Protein AF-A0AA87LMB9-F1 (afdb_monomer_lite)

Structure (mmCIF, N/CA/C/O backbone):
data_AF-A0AA87LMB9-F1
#
_entry.id   AF-A0AA87LMB9-F1
#
loop_
_atom_site.group_PDB
_atom_site.id
_atom_site.type_symbol
_atom_site.label_atom_id
_atom_site.label_alt_id
_atom_site.label_comp_id
_atom_site.label_asym_id
_atom_site.label_entity_id
_atom_site.label_seq_id
_atom_site.pdbx_PDB_ins_code
_atom_site.Cartn_x
_atom_site.Cartn_y
_atom_site.Cartn_z
_atom_site.occupancy
_atom_site.B_iso_or_equiv
_atom_site.auth_seq_id
_atom_site.auth_comp_id
_atom_site.auth_asym_id
_atom_site.auth_atom_id
_atom_site.pdbx_PDB_model_num
ATOM 1 N N . MET A 1 1 ? -8.164 14.129 20.054 1.00 58.22 1 MET A N 1
ATOM 2 C CA . MET A 1 1 ? -8.844 13.279 19.057 1.00 58.22 1 MET A CA 1
ATOM 3 C C . MET A 1 1 ? -8.148 11.939 19.066 1.00 58.22 1 MET A C 1
ATOM 5 O O . MET A 1 1 ? -6.936 11.912 18.877 1.00 58.22 1 MET A O 1
ATOM 9 N N . GLU A 1 2 ? -8.877 10.874 19.382 1.00 75.31 2 GLU A N 1
ATOM 10 C CA . GLU A 1 2 ? -8.357 9.511 19.287 1.00 75.31 2 GLU A CA 1
ATOM 11 C C . GLU A 1 2 ? -8.125 9.141 17.821 1.00 75.31 2 GLU A C 1
ATOM 13 O O . GLU A 1 2 ? -8.846 9.590 16.926 1.00 75.31 2 GLU A O 1
ATOM 18 N N . GLN A 1 3 ? -7.067 8.375 17.574 1.00 82.50 3 GLN A N 1
ATOM 19 C CA . GLN A 1 3 ? -6.782 7.847 16.249 1.00 82.50 3 GLN A CA 1
ATOM 20 C C . GLN A 1 3 ? -7.825 6.768 15.910 1.00 82.50 3 GLN A C 1
ATOM 22 O O . GLN A 1 3 ? -8.158 5.983 16.798 1.00 82.50 3 GLN A O 1
ATOM 27 N N . PRO A 1 4 ? -8.318 6.688 14.658 1.00 87.62 4 PRO A N 1
ATOM 28 C CA . PRO A 1 4 ? -9.188 5.592 14.239 1.00 87.62 4 PRO A CA 1
ATOM 29 C C . PRO A 1 4 ? -8.559 4.235 14.566 1.00 87.62 4 PRO A C 1
ATOM 31 O O . PRO A 1 4 ? -7.336 4.112 14.551 1.00 87.62 4 PRO A O 1
ATOM 34 N N . SER A 1 5 ? -9.367 3.213 14.836 1.00 91.81 5 SER A N 1
ATOM 35 C CA . SER A 1 5 ? -8.893 1.826 14.966 1.00 91.81 5 SER A CA 1
ATOM 36 C C . SER A 1 5 ? -8.680 1.146 13.610 1.00 91.81 5 SER A C 1
ATOM 38 O O . SER A 1 5 ? -8.021 0.113 13.543 1.00 91.81 5 SER A O 1
ATOM 40 N N . GLU A 1 6 ? -9.223 1.726 12.538 1.00 94.44 6 GLU A N 1
ATOM 41 C CA . GLU A 1 6 ? -9.229 1.157 11.195 1.00 94.44 6 GLU A CA 1
ATOM 42 C C . GLU A 1 6 ? -9.074 2.247 10.126 1.00 94.44 6 GLU A C 1
ATOM 44 O O . GLU A 1 6 ? -9.546 3.378 10.283 1.00 94.44 6 GLU A O 1
ATOM 49 N N . PHE A 1 7 ? -8.431 1.885 9.013 1.00 95.56 7 PHE A N 1
ATOM 50 C CA . PHE A 1 7 ? -8.371 2.693 7.801 1.00 95.56 7 PHE A CA 1
ATOM 51 C C . PHE A 1 7 ? -8.739 1.846 6.584 1.00 95.56 7 PHE A C 1
ATOM 53 O O . PHE A 1 7 ? -8.276 0.716 6.450 1.00 95.56 7 PHE A O 1
ATOM 60 N N . THR A 1 8 ? -9.482 2.435 5.646 1.00 96.06 8 THR A N 1
ATOM 61 C CA . THR A 1 8 ? -9.864 1.779 4.389 1.00 96.06 8 THR A CA 1
ATOM 62 C C . THR A 1 8 ? -9.419 2.638 3.215 1.00 96.06 8 THR A C 1
ATOM 64 O O . THR A 1 8 ? -9.790 3.811 3.115 1.00 96.06 8 THR A O 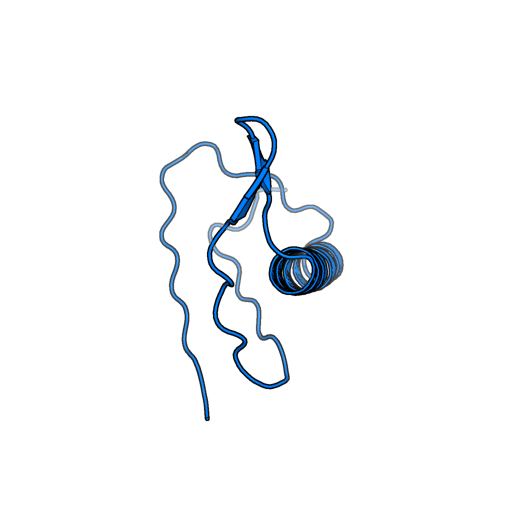1
ATOM 67 N N . LEU A 1 9 ? -8.650 2.069 2.290 1.00 94.81 9 LEU A N 1
ATOM 68 C CA . LEU A 1 9 ? -8.165 2.764 1.099 1.00 94.81 9 LEU A CA 1
ATOM 69 C C . LEU A 1 9 ? -8.577 1.989 -0.154 1.00 94.81 9 LEU A C 1
ATOM 71 O O . LEU A 1 9 ? -8.200 0.834 -0.309 1.00 94.81 9 LEU A O 1
ATOM 75 N N . CYS A 1 10 ? -9.308 2.645 -1.057 1.00 93.12 10 CYS A N 1
ATOM 76 C CA . CYS A 1 10 ? -9.615 2.109 -2.381 1.00 93.12 10 CYS A CA 1
ATOM 77 C C . CYS A 1 10 ? -8.736 2.828 -3.402 1.00 93.12 10 CYS A C 1
ATOM 79 O O . CYS A 1 10 ? -8.792 4.053 -3.502 1.00 93.12 10 CYS A O 1
ATOM 81 N N . LEU A 1 11 ? -7.930 2.074 -4.146 1.00 90.06 11 LEU A N 1
ATOM 82 C CA . LEU A 1 11 ? -7.054 2.614 -5.181 1.00 90.06 11 LEU A CA 1
ATOM 83 C C . LEU A 1 11 ? -7.600 2.227 -6.558 1.00 90.06 11 LEU A C 1
ATOM 85 O O . LEU A 1 11 ? -7.643 1.037 -6.863 1.00 90.06 11 LEU A O 1
ATOM 89 N N . PRO A 1 12 ? -8.012 3.192 -7.398 1.00 88.25 12 PRO A N 1
ATOM 90 C CA . PRO A 1 12 ? -8.483 2.882 -8.739 1.00 88.25 12 PRO A CA 1
ATOM 91 C C . PRO A 1 12 ? -7.323 2.496 -9.666 1.00 88.25 12 PRO A C 1
ATOM 93 O O . PRO A 1 12 ? -6.249 3.114 -9.644 1.00 88.25 12 PRO A O 1
ATOM 96 N N . GLY A 1 13 ? -7.580 1.531 -10.544 1.00 87.19 13 GLY A N 1
ATOM 97 C CA . GLY A 1 13 ? -6.658 1.067 -11.579 1.00 87.19 13 GLY A CA 1
ATOM 98 C C . GLY A 1 13 ? -6.130 -0.342 -11.332 1.00 87.19 13 GLY A C 1
ATOM 99 O O . GLY A 1 13 ? -6.466 -0.986 -10.341 1.00 87.19 13 GLY A O 1
ATOM 100 N N . ASP A 1 14 ? -5.293 -0.799 -12.257 1.00 87.94 14 ASP A N 1
ATOM 101 C CA . ASP A 1 14 ? -4.856 -2.191 -12.286 1.00 87.94 14 ASP A CA 1
ATOM 102 C C . ASP A 1 14 ? -3.935 -2.529 -11.101 1.00 87.94 14 ASP A C 1
ATOM 104 O O . ASP A 1 14 ? -2.970 -1.796 -10.832 1.00 87.94 14 ASP A O 1
ATOM 108 N N . PRO A 1 15 ? -4.162 -3.663 -10.415 1.00 87.19 15 PRO A N 1
ATOM 109 C CA . PRO A 1 15 ? -3.216 -4.198 -9.448 1.00 87.19 15 PRO A CA 1
ATOM 110 C C . PRO A 1 15 ? -1.832 -4.416 -10.075 1.00 87.19 15 PRO A C 1
ATOM 112 O O . PRO A 1 15 ? -1.656 -5.235 -10.977 1.00 87.19 15 PRO A O 1
ATOM 115 N N . VAL A 1 16 ? -0.811 -3.714 -9.573 1.00 84.75 16 VAL A N 1
ATOM 116 C CA . VAL A 1 16 ? 0.571 -3.870 -10.052 1.00 84.75 16 VAL A CA 1
ATOM 117 C C . VAL A 1 16 ? 1.361 -4.761 -9.090 1.00 84.75 16 VAL A C 1
ATOM 119 O O . VAL A 1 16 ? 1.574 -4.375 -7.937 1.00 84.75 16 VAL A O 1
ATOM 122 N N . PRO A 1 17 ? 1.878 -5.923 -9.531 1.00 86.81 17 PRO A N 1
ATOM 123 C CA . PRO A 1 17 ? 2.683 -6.774 -8.669 1.00 86.81 17 PRO A CA 1
ATOM 124 C C . PRO A 1 17 ? 4.022 -6.110 -8.329 1.00 86.81 17 PRO A C 1
ATOM 126 O O . PRO A 1 17 ? 4.714 -5.546 -9.190 1.00 86.81 17 PRO A O 1
ATOM 129 N N . LYS A 1 18 ? 4.442 -6.247 -7.067 1.00 88.94 18 LYS A N 1
ATOM 130 C CA . LYS A 1 18 ? 5.747 -5.771 -6.595 1.00 88.94 18 LYS A CA 1
ATOM 131 C C . LYS A 1 18 ? 6.875 -6.387 -7.428 1.00 88.94 18 LYS A C 1
ATOM 133 O O . LYS A 1 18 ? 7.000 -7.602 -7.567 1.00 88.94 18 LYS A O 1
ATOM 138 N N . GLY A 1 19 ? 7.742 -5.540 -7.980 1.00 89.31 19 GLY A N 1
ATOM 139 C CA . GLY A 1 19 ? 8.955 -5.992 -8.659 1.00 89.31 19 GLY A CA 1
ATOM 140 C C . GLY A 1 19 ? 9.978 -6.570 -7.678 1.00 89.31 19 GLY A C 1
ATOM 141 O O . GLY A 1 19 ? 10.156 -6.039 -6.583 1.00 89.31 19 GLY A O 1
ATOM 142 N N . ARG A 1 20 ? 10.694 -7.625 -8.091 1.00 88.75 20 ARG A N 1
ATOM 143 C CA . ARG A 1 20 ? 11.779 -8.216 -7.289 1.00 88.75 20 ARG A CA 1
ATOM 144 C C . ARG A 1 20 ? 12.956 -7.235 -7.154 1.00 88.75 20 ARG A C 1
ATOM 146 O O . ARG A 1 20 ? 13.380 -6.710 -8.192 1.00 88.75 20 ARG A O 1
ATOM 153 N N . PRO A 1 21 ? 13.506 -7.017 -5.944 1.00 91.56 21 PRO A N 1
ATOM 154 C CA . PRO A 1 21 ? 14.735 -6.249 -5.764 1.00 91.56 21 PRO A CA 1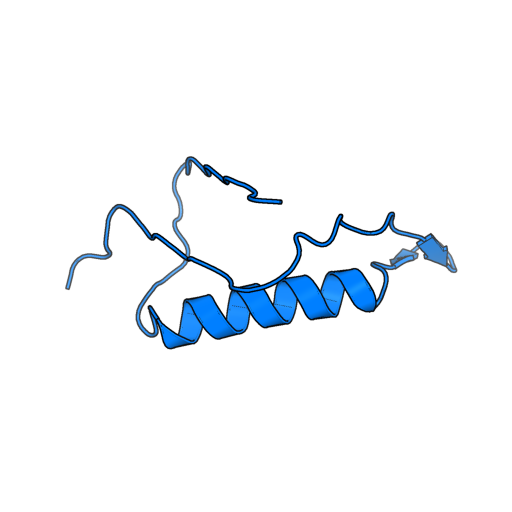
ATOM 155 C C . PRO A 1 21 ? 15.864 -6.760 -6.661 1.00 91.56 21 PRO A C 1
ATOM 157 O O . PRO A 1 21 ? 15.934 -7.946 -6.988 1.00 91.56 21 PRO A O 1
ATOM 160 N N . ARG A 1 22 ? 16.735 -5.851 -7.090 1.00 91.56 22 ARG A N 1
ATOM 161 C CA . ARG A 1 22 ? 17.977 -6.171 -7.803 1.00 91.56 22 ARG A CA 1
ATOM 162 C C . ARG A 1 22 ? 19.145 -5.834 -6.892 1.00 91.56 22 ARG A C 1
ATOM 164 O O . ARG A 1 22 ? 19.097 -4.810 -6.228 1.00 91.56 22 ARG A O 1
ATOM 171 N N . VAL A 1 23 ? 20.176 -6.669 -6.851 1.00 92.62 23 VAL A N 1
ATOM 172 C CA . VAL A 1 23 ? 21.382 -6.372 -6.067 1.00 92.62 23 VAL A CA 1
ATOM 173 C C . VAL A 1 23 ? 22.381 -5.651 -6.964 1.00 92.62 23 VAL A C 1
ATOM 175 O O . VAL A 1 23 ? 22.696 -6.137 -8.048 1.00 92.62 23 VAL A O 1
ATOM 178 N N . TYR A 1 24 ? 22.864 -4.494 -6.523 1.00 89.38 24 TYR A N 1
ATOM 179 C CA . TYR A 1 24 ? 23.905 -3.718 -7.189 1.00 89.38 24 TYR A CA 1
ATOM 180 C C . TYR A 1 24 ? 24.936 -3.275 -6.151 1.00 89.38 24 TYR A C 1
ATOM 182 O O . TYR A 1 24 ? 24.574 -2.664 -5.149 1.00 89.38 24 TYR A O 1
ATOM 190 N N . ASN A 1 25 ? 26.209 -3.607 -6.378 1.00 90.6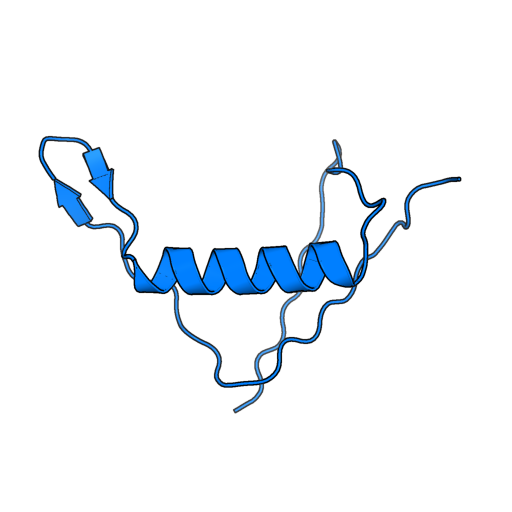9 25 ASN A N 1
ATOM 191 C CA . ASN A 1 25 ? 27.320 -3.287 -5.474 1.00 90.69 25 ASN A CA 1
ATOM 192 C C . ASN A 1 25 ? 27.061 -3.673 -3.998 1.00 90.69 25 ASN A C 1
ATOM 194 O O . ASN A 1 25 ? 27.302 -2.885 -3.091 1.00 90.69 25 ASN A O 1
ATOM 198 N N . GLY A 1 26 ? 26.480 -4.854 -3.757 1.00 93.00 26 GLY A N 1
ATOM 199 C CA . GLY A 1 26 ? 26.132 -5.324 -2.407 1.00 93.00 26 GLY A CA 1
ATOM 200 C C . GLY A 1 26 ? 24.843 -4.737 -1.812 1.00 93.00 26 GLY A C 1
ATOM 201 O O . GLY A 1 26 ? 24.415 -5.182 -0.752 1.00 93.00 26 GLY A O 1
ATOM 202 N N . HIS A 1 27 ? 24.174 -3.804 -2.497 1.00 90.81 27 HIS A N 1
ATOM 203 C CA . HIS A 1 27 ? 22.939 -3.177 -2.022 1.00 90.81 27 HIS A CA 1
ATOM 204 C C . HIS A 1 27 ? 21.714 -3.650 -2.809 1.00 90.81 27 HIS A C 1
ATOM 206 O O . HIS A 1 27 ? 21.701 -3.644 -4.042 1.00 90.81 27 HIS A O 1
ATOM 212 N N . ALA A 1 28 ? 20.653 -4.035 -2.097 1.00 91.94 28 ALA A N 1
ATOM 213 C CA . ALA A 1 28 ? 19.363 -4.332 -2.707 1.00 91.94 28 ALA A CA 1
ATOM 214 C C . ALA A 1 28 ? 18.658 -3.030 -3.117 1.00 91.94 28 ALA A C 1
ATOM 216 O O . ALA A 1 28 ? 18.349 -2.179 -2.288 1.00 91.94 28 ALA A O 1
ATOM 217 N N . MET A 1 29 ? 18.379 -2.898 -4.408 1.00 91.69 29 MET A N 1
ATOM 218 C CA . MET A 1 29 ? 17.670 -1.784 -5.020 1.00 91.69 29 MET A CA 1
ATOM 219 C C . MET A 1 29 ? 16.256 -2.219 -5.399 1.00 91.69 29 MET A C 1
ATOM 221 O O 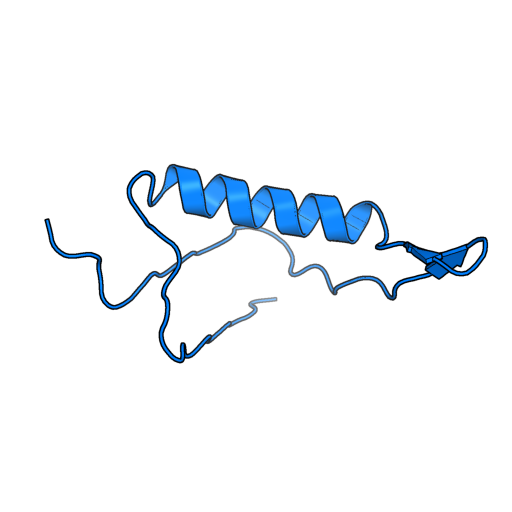. MET A 1 29 ? 16.051 -3.139 -6.202 1.00 91.69 29 MET A O 1
ATOM 225 N N . THR A 1 30 ? 15.264 -1.534 -4.836 1.00 91.81 30 THR A N 1
ATOM 226 C CA . THR A 1 30 ? 13.858 -1.701 -5.212 1.00 91.81 30 THR A CA 1
ATOM 227 C C . THR A 1 30 ? 13.627 -1.112 -6.610 1.00 91.81 30 THR A C 1
ATOM 229 O O . THR A 1 30 ? 14.039 0.018 -6.876 1.00 91.81 30 THR A O 1
ATOM 232 N N . PRO A 1 31 ? 12.961 -1.828 -7.537 1.00 93.00 31 PRO A N 1
ATOM 233 C CA . PRO A 1 31 ? 12.685 -1.296 -8.867 1.00 93.00 31 PRO A CA 1
ATOM 234 C C . PRO A 1 31 ? 11.864 -0.003 -8.813 1.00 93.00 31 PRO A C 1
ATOM 236 O O . PRO A 1 31 ? 10.874 0.067 -8.087 1.00 93.00 31 PRO A O 1
ATOM 239 N N . LYS A 1 32 ? 12.194 0.980 -9.665 1.00 93.06 32 LYS A N 1
ATOM 240 C CA . LYS A 1 32 ? 11.491 2.280 -9.726 1.00 93.06 32 LYS A CA 1
ATOM 241 C C . LYS A 1 32 ? 9.968 2.150 -9.848 1.00 93.06 32 LYS A C 1
ATOM 243 O O . LYS A 1 32 ? 9.242 2.946 -9.269 1.00 93.06 32 LYS A O 1
ATOM 248 N N . ARG A 1 33 ? 9.473 1.141 -10.576 1.00 91.38 33 ARG A N 1
ATOM 249 C CA . ARG A 1 33 ? 8.027 0.886 -10.715 1.00 91.38 33 ARG A CA 1
ATOM 250 C C . ARG A 1 33 ? 7.349 0.526 -9.388 1.00 91.38 33 ARG A C 1
ATOM 252 O O . ARG A 1 33 ? 6.228 0.950 -9.158 1.00 91.38 33 ARG A O 1
ATOM 259 N N . THR A 1 34 ? 8.039 -0.227 -8.528 1.00 93.12 34 THR A N 1
ATOM 260 C CA . THR A 1 34 ? 7.552 -0.577 -7.189 1.00 93.12 34 THR A CA 1
ATOM 261 C C . THR A 1 34 ? 7.515 0.673 -6.322 1.00 93.12 34 THR A C 1
ATOM 263 O O . THR A 1 34 ? 6.488 0.946 -5.720 1.00 93.12 34 THR A O 1
ATOM 266 N N . VAL A 1 35 ? 8.599 1.458 -6.331 1.00 93.12 35 VAL A N 1
ATOM 267 C CA . VAL A 1 35 ? 8.689 2.706 -5.556 1.00 93.12 35 VAL A CA 1
ATOM 268 C C . VAL A 1 35 ? 7.551 3.657 -5.929 1.00 93.12 35 VAL A C 1
ATOM 270 O O . VAL A 1 35 ? 6.839 4.119 -5.054 1.00 93.12 35 VAL A O 1
ATOM 273 N N . ARG A 1 36 ? 7.291 3.861 -7.227 1.00 93.06 36 ARG A N 1
ATOM 274 C CA . ARG A 1 36 ? 6.181 4.712 -7.691 1.00 93.06 36 ARG A CA 1
ATOM 275 C C . ARG A 1 36 ? 4.802 4.213 -7.249 1.00 93.06 36 ARG A C 1
ATOM 277 O O . ARG A 1 36 ? 3.934 5.021 -6.935 1.00 93.06 36 ARG A O 1
ATOM 284 N N . ALA A 1 37 ? 4.580 2.898 -7.256 1.00 91.81 37 ALA A N 1
ATOM 285 C CA . ALA A 1 37 ? 3.320 2.320 -6.791 1.00 91.81 37 ALA A CA 1
ATOM 286 C C . ALA A 1 37 ? 3.138 2.521 -5.275 1.00 91.81 37 ALA A C 1
ATOM 288 O O . ALA A 1 37 ? 2.052 2.890 -4.831 1.00 91.81 37 ALA A O 1
ATOM 289 N N . GLU A 1 38 ? 4.211 2.342 -4.498 1.00 92.88 38 GLU A N 1
ATOM 290 C CA . GLU A 1 38 ? 4.237 2.600 -3.053 1.00 92.88 38 GLU A CA 1
ATOM 291 C C . GLU A 1 38 ? 4.013 4.097 -2.745 1.00 92.88 38 GLU A C 1
ATOM 293 O O . GLU A 1 38 ? 3.187 4.428 -1.896 1.00 92.88 38 GLU A O 1
ATOM 298 N N . GLU A 1 39 ? 4.662 5.007 -3.482 1.00 94.38 39 GLU A N 1
ATOM 299 C CA . GLU A 1 39 ? 4.480 6.464 -3.369 1.00 94.38 39 GLU A CA 1
ATOM 300 C C . GLU A 1 39 ? 3.040 6.895 -3.665 1.00 94.38 39 GLU A C 1
ATOM 302 O O . GLU A 1 39 ? 2.484 7.710 -2.929 1.00 94.38 39 GLU A O 1
ATOM 307 N N . ARG A 1 40 ? 2.408 6.326 -4.702 1.00 93.19 40 ARG A N 1
ATOM 308 C CA . ARG A 1 40 ? 0.999 6.595 -5.022 1.00 93.19 40 ARG A CA 1
ATOM 309 C C . ARG A 1 40 ? 0.080 6.159 -3.882 1.00 93.19 40 ARG A C 1
ATOM 311 O O . ARG A 1 40 ? -0.752 6.948 -3.448 1.00 93.19 40 ARG A O 1
ATOM 318 N N . LEU A 1 41 ? 0.245 4.934 -3.375 1.00 93.31 41 LEU A N 1
ATOM 319 C CA . LEU A 1 41 ? -0.538 4.430 -2.242 1.00 93.31 41 LEU A CA 1
ATOM 320 C C . LEU A 1 41 ? -0.378 5.337 -1.016 1.00 93.31 41 LEU A C 1
ATOM 322 O O . LEU A 1 41 ? -1.366 5.699 -0.377 1.00 93.31 41 LEU A O 1
ATOM 326 N N . PHE A 1 42 ? 0.857 5.740 -0.714 1.00 94.44 42 PHE A N 1
ATOM 327 C CA . PHE A 1 42 ? 1.151 6.629 0.404 1.00 94.44 42 PHE A CA 1
ATOM 328 C C . PHE A 1 42 ? 0.511 8.014 0.236 1.00 94.44 42 PHE A C 1
ATOM 330 O O . PHE A 1 42 ? -0.079 8.533 1.185 1.00 94.44 42 PHE A O 1
ATOM 337 N N . ALA A 1 43 ? 0.593 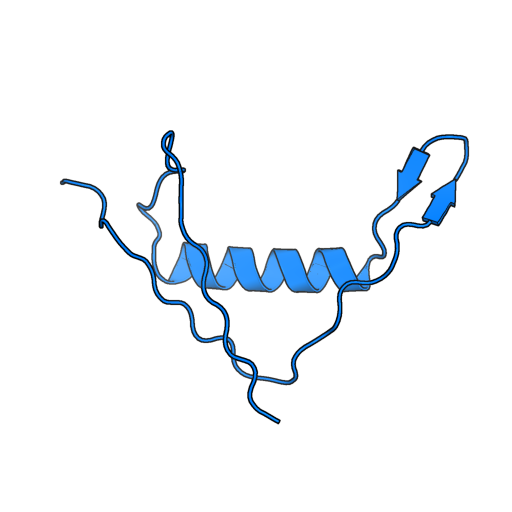8.601 -0.960 1.00 95.19 43 ALA A N 1
ATOM 338 C CA . ALA A 1 43 ? 0.004 9.902 -1.261 1.00 95.19 43 ALA A CA 1
ATOM 339 C C . ALA A 1 43 ? -1.521 9.889 -1.083 1.00 95.19 43 ALA A C 1
ATOM 341 O O . ALA A 1 43 ? -2.058 10.740 -0.374 1.00 95.19 43 ALA A O 1
ATOM 342 N N . GLU A 1 44 ? -2.202 8.888 -1.645 1.00 95.81 44 GLU A N 1
ATOM 343 C CA . GLU A 1 44 ? -3.655 8.717 -1.511 1.00 95.81 44 GLU A CA 1
ATOM 344 C C . GLU A 1 44 ? -4.066 8.520 -0.045 1.00 95.81 44 GLU A C 1
ATOM 346 O O . GLU A 1 44 ? -5.013 9.142 0.441 1.00 95.81 44 GLU A O 1
ATOM 351 N N . PHE A 1 45 ? -3.306 7.717 0.709 1.00 96.06 45 PHE A N 1
ATOM 352 C CA . PHE A 1 45 ? -3.560 7.520 2.133 1.00 96.06 45 PHE A CA 1
ATOM 353 C C . PHE A 1 45 ? -3.424 8.823 2.929 1.00 96.06 45 PHE A C 1
ATOM 355 O O . PHE A 1 45 ? -4.294 9.147 3.735 1.00 96.06 45 PHE A O 1
ATOM 362 N N . ARG A 1 46 ? -2.350 9.594 2.710 1.00 95.62 46 ARG A N 1
ATOM 363 C CA . ARG A 1 46 ? -2.115 10.866 3.415 1.00 95.62 46 ARG A CA 1
ATOM 364 C C . ARG A 1 46 ? -3.133 11.936 3.035 1.00 95.62 46 ARG A C 1
ATOM 366 O O . ARG A 1 46 ? -3.477 12.747 3.890 1.00 95.62 46 ARG A O 1
ATOM 373 N N . LEU A 1 47 ? -3.624 11.922 1.798 1.00 95.75 47 LEU A N 1
ATOM 374 C CA . LEU A 1 47 ? -4.690 12.811 1.348 1.00 95.75 47 LEU A CA 1
ATOM 375 C C . LEU A 1 47 ? -6.015 12.488 2.051 1.00 95.75 47 LEU A C 1
ATOM 377 O O . LEU A 1 47 ? -6.685 13.395 2.540 1.00 95.75 47 LEU A O 1
ATOM 38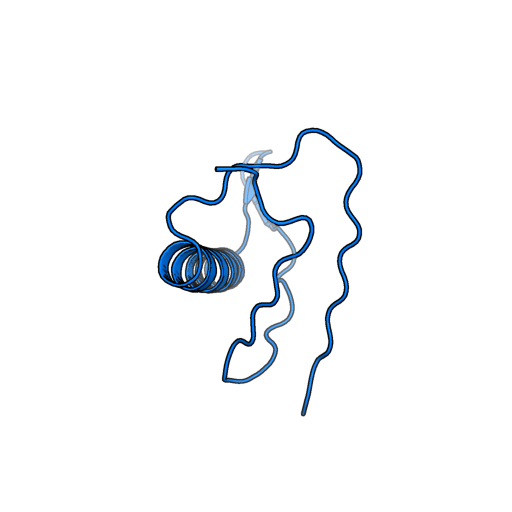1 N N . LYS A 1 48 ? -6.362 11.201 2.168 1.00 96.25 48 LYS A N 1
ATOM 382 C CA . LYS A 1 48 ? -7.585 10.756 2.853 1.00 96.25 48 LYS A CA 1
ATOM 383 C C . LYS A 1 48 ? -7.502 10.889 4.380 1.00 96.25 48 LYS A C 1
ATOM 385 O O . LYS A 1 48 ? -8.501 11.200 5.024 1.00 96.25 48 LYS A O 1
ATOM 390 N N . TYR A 1 49 ? -6.320 10.679 4.960 1.00 95.81 49 TYR A N 1
ATOM 391 C CA . TYR A 1 49 ? -6.092 10.639 6.408 1.00 95.81 49 TYR A CA 1
ATOM 392 C C . TYR A 1 49 ? -4.894 11.515 6.837 1.00 95.81 49 TYR A C 1
ATOM 394 O O . TYR A 1 49 ? -3.879 11.003 7.323 1.00 95.81 49 TYR A O 1
ATOM 402 N N . PRO A 1 50 ? -4.986 12.854 6.722 1.00 95.25 50 PRO A N 1
ATOM 403 C CA . PRO A 1 50 ? -3.846 13.757 6.937 1.00 95.25 50 PRO A CA 1
ATOM 404 C C . PRO A 1 50 ? -3.299 13.743 8.373 1.00 95.25 50 PRO A C 1
ATOM 406 O O . PRO A 1 50 ? -2.105 13.962 8.594 1.00 95.25 50 PRO A O 1
ATOM 409 N N . GLN A 1 51 ? -4.162 13.449 9.349 1.00 94.88 51 GLN A N 1
ATOM 410 C CA . GLN A 1 51 ? -3.826 13.409 10.776 1.00 94.88 51 GLN A CA 1
ATOM 411 C C . GLN A 1 51 ? -3.476 12.001 11.286 1.00 94.88 51 GLN A C 1
ATOM 413 O O . GLN A 1 51 ? -3.177 11.842 12.470 1.00 94.88 51 GLN A O 1
ATOM 418 N N . ALA A 1 52 ? -3.508 10.974 10.424 1.00 94.50 52 ALA A N 1
ATOM 419 C CA . ALA A 1 52 ? -3.142 9.619 10.824 1.00 94.50 52 ALA A CA 1
ATOM 420 C C . ALA A 1 52 ? -1.661 9.543 11.221 1.00 94.50 52 ALA A C 1
ATOM 422 O O . ALA A 1 52 ? -0.793 10.128 10.563 1.00 94.50 52 ALA A O 1
ATOM 423 N N . LYS A 1 53 ? -1.384 8.794 12.291 1.00 93.44 53 LYS A N 1
ATOM 424 C CA . LYS A 1 53 ? -0.037 8.525 12.805 1.00 93.44 53 LYS A CA 1
ATOM 425 C C . LYS A 1 53 ? 0.267 7.024 12.697 1.00 93.44 53 LYS A C 1
ATOM 427 O O . LYS A 1 53 ? -0.664 6.224 12.674 1.00 93.44 53 LYS A O 1
ATOM 432 N N . PRO A 1 54 ? 1.537 6.603 12.618 1.00 92.38 54 PRO A N 1
ATOM 433 C CA . PRO A 1 54 ? 1.869 5.181 12.628 1.00 92.38 54 PRO A CA 1
ATOM 434 C C . PRO A 1 54 ? 1.395 4.499 13.916 1.00 92.38 54 PRO A C 1
ATOM 436 O O . PRO A 1 54 ? 1.632 5.018 15.010 1.00 92.38 54 PRO A O 1
ATOM 439 N N . TYR A 1 55 ? 0.760 3.333 13.793 1.00 92.44 55 TYR A N 1
ATOM 440 C CA . TYR A 1 55 ? 0.465 2.491 14.951 1.00 92.44 55 TYR A CA 1
ATOM 441 C C . TYR A 1 55 ? 1.757 1.909 15.538 1.00 92.44 55 TYR A C 1
ATOM 443 O O . TYR A 1 55 ? 2.694 1.597 14.808 1.00 92.44 55 TYR A O 1
ATOM 451 N N . GLN A 1 56 ? 1.781 1.745 16.861 1.00 94.75 56 GLN A N 1
ATOM 452 C CA . GLN A 1 56 ? 2.882 1.128 17.621 1.00 94.75 56 GLN A CA 1
ATOM 453 C C . GLN A 1 56 ? 2.462 -0.221 18.229 1.00 94.75 56 GLN A C 1
ATOM 455 O O . GLN A 1 56 ? 3.022 -0.686 19.217 1.00 94.75 56 GLN A O 1
ATOM 460 N N . CYS A 1 57 ? 1.424 -0.829 17.660 1.00 93.19 57 CYS A N 1
ATOM 461 C CA . CYS A 1 57 ? 0.849 -2.102 18.069 1.00 93.19 57 CYS A CA 1
ATOM 462 C C . CYS A 1 57 ? 0.763 -3.044 16.857 1.00 93.19 57 CYS A C 1
ATOM 464 O O . CYS A 1 57 ? 0.921 -2.590 15.719 1.00 93.19 57 CYS A O 1
ATOM 466 N N . PRO A 1 58 ? 0.524 -4.352 17.066 1.00 96.75 58 PRO A N 1
ATOM 467 C CA . PRO A 1 58 ? 0.223 -5.262 15.970 1.00 96.75 58 PRO A CA 1
ATOM 468 C C . PRO A 1 58 ? -0.957 -4.756 15.137 1.00 96.75 58 PRO A C 1
ATOM 470 O O . PRO A 1 58 ? -1.969 -4.314 15.681 1.00 96.75 58 PRO A O 1
ATOM 473 N N . VAL A 1 59 ? -0.825 -4.854 13.817 1.00 95.38 59 VAL A N 1
ATOM 474 C CA . VAL A 1 59 ? -1.859 -4.454 12.860 1.00 95.38 59 VAL A CA 1
ATOM 475 C C . VAL A 1 59 ? -2.269 -5.646 12.008 1.00 95.38 59 VAL A C 1
ATOM 477 O O . VAL A 1 59 ? -1.450 -6.512 11.696 1.00 95.38 59 VAL A O 1
ATOM 480 N N . ARG A 1 60 ? -3.538 -5.669 11.602 1.00 96.38 60 ARG A N 1
ATOM 481 C CA . ARG A 1 60 ? -4.042 -6.562 10.558 1.00 96.38 60 ARG A CA 1
ATOM 482 C C . ARG A 1 60 ? -4.140 -5.767 9.261 1.00 96.38 60 ARG A C 1
ATOM 484 O O . ARG A 1 60 ? -4.610 -4.634 9.276 1.00 96.38 60 ARG A O 1
ATOM 491 N N . LEU A 1 61 ? -3.683 -6.357 8.162 1.00 94.69 61 LEU A N 1
ATOM 492 C CA . LEU A 1 61 ? -3.839 -5.796 6.825 1.00 94.69 61 LEU A CA 1
ATOM 493 C C . LEU A 1 61 ? -4.636 -6.779 5.979 1.00 94.69 61 LEU A C 1
ATOM 495 O O . LEU A 1 61 ? -4.299 -7.960 5.906 1.00 94.69 61 LEU A O 1
ATOM 499 N N . GLU A 1 62 ? -5.679 -6.266 5.345 1.00 95.69 62 GLU A N 1
ATOM 500 C CA . GLU A 1 62 ? -6.525 -6.990 4.405 1.00 95.69 62 GLU A CA 1
ATOM 501 C C . GLU A 1 62 ? -6.485 -6.237 3.078 1.00 95.69 62 GLU A C 1
ATOM 503 O O . GLU A 1 62 ? -6.470 -5.005 3.055 1.00 95.69 62 GLU A O 1
ATOM 508 N N . ALA A 1 63 ? -6.385 -6.974 1.975 1.00 91.75 63 ALA A N 1
ATOM 509 C CA . ALA A 1 63 ? -6.321 -6.402 0.640 1.00 91.75 63 ALA A CA 1
ATOM 510 C C . ALA A 1 63 ? -7.118 -7.276 -0.324 1.00 91.75 63 ALA A C 1
ATOM 512 O O . ALA A 1 63 ? -6.910 -8.489 -0.387 1.00 91.75 63 ALA A O 1
ATOM 513 N N . GLU A 1 64 ? -7.993 -6.636 -1.089 1.00 93.00 64 GLU A N 1
ATOM 514 C CA . GLU A 1 64 ? -8.753 -7.249 -2.169 1.00 93.00 64 GLU A CA 1
ATOM 515 C C . GLU A 1 64 ? -8.294 -6.660 -3.503 1.00 93.00 64 GLU A C 1
ATOM 517 O O . GLU A 1 64 ? -7.993 -5.469 -3.604 1.00 93.00 64 GLU A O 1
ATOM 522 N N . PHE A 1 65 ? -8.219 -7.510 -4.525 1.00 89.12 65 PHE A N 1
ATOM 523 C CA . PHE A 1 65 ? -7.821 -7.127 -5.873 1.00 89.12 65 PHE A CA 1
ATOM 524 C C . PHE A 1 65 ? -8.941 -7.510 -6.834 1.00 89.12 65 PHE A C 1
ATOM 526 O O . PHE A 1 65 ? -9.351 -8.670 -6.872 1.00 89.12 65 PHE A O 1
ATOM 533 N N . TRP A 1 66 ? -9.411 -6.542 -7.612 1.00 84.12 66 TRP A N 1
ATOM 534 C CA . TRP A 1 66 ? -10.436 -6.744 -8.632 1.00 84.12 66 TRP A CA 1
ATOM 535 C C . TRP A 1 66 ? -9.778 -6.671 -10.015 1.00 84.12 66 TRP A C 1
ATOM 537 O O . TRP A 1 66 ? -8.932 -5.803 -10.243 1.00 84.12 66 TRP A O 1
ATOM 547 N N . MET A 1 67 ? -10.122 -7.617 -10.891 1.00 73.25 67 MET A N 1
ATOM 548 C CA . MET A 1 67 ? -9.685 -7.693 -12.292 1.00 73.25 67 MET A CA 1
ATOM 549 C C . MET A 1 67 ? -10.881 -7.515 -13.217 1.00 73.25 67 MET A C 1
ATOM 551 O O . MET A 1 67 ? -11.972 -7.993 -12.832 1.00 73.25 67 MET A O 1
#

Secondary structure (DSSP, 8-state):
-PPPS-------SPPPPPPPPEEETTEEE--HHHHHHHHHHHHHHHHH-TT----SS----------

Sequence (67 aa):
MEQPSEFTLCLPGDPVPKGRPRVYNGHAMTPKRTVRAEERLFAEFRLKYPQAKPYQCPVRLEAEFWM

Organism: NCBI:txid1161744

pLDDT: mean 91.22, std 5.97, range [58.22, 96.75]

InterPro domains:
  IPR008822 Holliday junction resolvase RusA-like [PF05866] (12-67)

Foldseek 3Di:
DDADPDDDDDDDDADDDFDAWDDDPNDTDGDPVNVVVVVVSVVRRCVVPVPHDDDPDDDDDDDDGDD

Radius of gyration: 15.0 Å; chains: 1; bounding box: 38×22×32 Å